Protein AF-A0A952QRK6-F1 (afdb_monomer_lite)

Radius of gyration: 22.75 Å; chains: 1; bounding box: 60×36×58 Å

pLDDT: mean 88.24, std 10.7, range [51.97, 97.38]

Secondary structure (DSSP, 8-state):
-PPPPHHHHHHHHHHHH-TT-EEEEEEETT--B-SS--SS--SSS-EEEEEEETTTEEEEEEE---PPPTTS---HHHHHHHHHHHHHHHTTSTTPPPP---EEE-TTS-EEE-TT-S----------S--HHHHHHHHHH-SS--HHHHHHTT--

Foldseek 3Di:
DQFDWPVLVQVVCCVQQHVPKGWQWKDAVVDIDRDRDDPDDDAQGKMKTWIAHPPRDIDIDIDHHRDQDPVRPCDVVNRLVVQVCCQVCQVVDPPGDHDSFGFDADPVRHTDTPRPDDDDDDDDDDDDDDDCVVVVVVVVPDPDDDPVRVVVVVVD

Sequence (156 aa):
MPVLKKSALDGYVKARFGSTAELVAYGPIGKETQGARYKQYGYGAPIRLTFRTNGNKTRQVVLGTMSPGPFGHEHPADRAQAMLMDYDCYSRLPRHITALDVGAFTARGELMSVAAAKEFFLLTEWSEGDTYHKDLERLADATRPTPLDRKRTQAL

Structure (mmCIF, N/CA/C/O backbone):
data_AF-A0A952QRK6-F1
#
_entry.id   AF-A0A952QRK6-F1
#
loop_
_atom_site.group_PDB
_atom_site.id
_atom_site.type_symbol
_atom_site.label_atom_id
_atom_site.label_alt_id
_atom_site.label_comp_id
_atom_site.label_asym_id
_atom_site.label_entity_id
_atom_site.label_seq_id
_atom_site.pdbx_PDB_ins_code
_atom_site.Cartn_x
_atom_site.Cartn_y
_atom_site.Cartn_z
_atom_site.occupancy
_atom_site.B_iso_or_equiv
_atom_site.auth_seq_id
_atom_site.auth_comp_id
_atom_site.auth_asym_id
_atom_site.auth_atom_id
_atom_site.pdbx_PDB_model_num
ATOM 1 N N . MET A 1 1 ? 2.727 12.394 -3.465 1.00 58.97 1 MET A N 1
ATOM 2 C CA . MET A 1 1 ? 2.334 11.311 -2.530 1.00 58.97 1 MET A CA 1
ATOM 3 C C . MET A 1 1 ? 0.861 11.469 -2.189 1.00 58.97 1 MET A C 1
ATOM 5 O O . MET A 1 1 ? 0.444 12.620 -2.071 1.00 58.97 1 MET A O 1
ATOM 9 N N . PRO A 1 2 ? 0.062 10.393 -2.080 1.00 62.47 2 PRO A N 1
ATOM 10 C CA . PRO A 1 2 ? -1.371 10.526 -1.838 1.00 62.47 2 PRO A CA 1
ATOM 11 C C . PRO A 1 2 ? -1.626 11.166 -0.469 1.00 62.47 2 PRO A C 1
ATOM 13 O O . PRO A 1 2 ? -1.156 10.688 0.560 1.00 62.47 2 PRO A O 1
ATOM 16 N N . VAL A 1 3 ? -2.361 12.276 -0.465 1.00 71.06 3 VAL A N 1
ATOM 17 C CA . VAL A 1 3 ? -2.887 12.882 0.761 1.00 71.06 3 VAL A CA 1
ATOM 18 C C . VAL A 1 3 ? -4.075 12.040 1.216 1.00 71.06 3 VAL A C 1
ATOM 20 O O . VAL A 1 3 ? -4.991 11.803 0.426 1.00 71.06 3 VAL A O 1
ATOM 23 N N . LEU A 1 4 ? -4.081 11.607 2.478 1.00 78.69 4 LEU A N 1
ATOM 24 C CA . LEU A 1 4 ? -5.196 10.842 3.035 1.00 78.69 4 LEU A CA 1
ATOM 25 C C . LEU A 1 4 ? -6.453 11.716 3.105 1.00 78.69 4 LEU A C 1
ATOM 27 O O . LEU A 1 4 ? -6.498 12.728 3.805 1.00 78.69 4 LEU A O 1
ATOM 31 N N . LYS A 1 5 ? -7.487 11.321 2.360 1.00 84.50 5 LYS A N 1
ATOM 32 C CA . LYS A 1 5 ? -8.797 11.984 2.350 1.00 84.50 5 LYS A CA 1
ATOM 33 C C . LYS A 1 5 ? -9.741 11.253 3.300 1.00 84.50 5 LYS A C 1
ATOM 35 O O . LYS A 1 5 ? -9.813 10.027 3.255 1.00 84.50 5 LYS A O 1
ATOM 40 N N . LYS A 1 6 ? -10.538 11.993 4.083 1.00 87.31 6 LYS A N 1
ATOM 41 C CA . LYS A 1 6 ? -11.550 11.406 4.983 1.00 87.31 6 LYS A CA 1
ATOM 42 C C . LYS A 1 6 ? -12.483 10.436 4.251 1.00 87.31 6 LYS A C 1
ATOM 44 O O . LYS A 1 6 ? -12.755 9.364 4.769 1.00 87.31 6 LYS A O 1
ATOM 49 N N . SER A 1 7 ? -12.928 10.784 3.042 1.00 90.69 7 SER A N 1
ATOM 50 C CA . SER A 1 7 ? -13.819 9.935 2.238 1.00 90.69 7 SER A CA 1
ATOM 51 C C . SER A 1 7 ? -13.190 8.595 1.847 1.00 90.69 7 SER A C 1
ATOM 53 O O . SER A 1 7 ? -13.869 7.576 1.884 1.00 90.69 7 SER A O 1
ATOM 55 N N . ALA A 1 8 ? -11.895 8.578 1.518 1.00 92.38 8 ALA A N 1
ATOM 56 C CA . ALA A 1 8 ? -11.176 7.346 1.201 1.00 92.38 8 ALA A CA 1
ATOM 57 C C . ALA A 1 8 ? -11.007 6.460 2.445 1.00 92.38 8 ALA A C 1
ATOM 59 O O . ALA A 1 8 ? -11.205 5.251 2.369 1.00 92.38 8 ALA A O 1
ATOM 60 N N . LEU A 1 9 ? -10.697 7.065 3.598 1.00 93.50 9 LEU A N 1
ATOM 61 C CA . LEU A 1 9 ? -10.601 6.355 4.876 1.00 93.50 9 LEU A CA 1
ATOM 62 C C . LEU A 1 9 ? -11.955 5.785 5.320 1.00 93.50 9 LEU A C 1
ATOM 64 O O . LEU A 1 9 ? -12.011 4.654 5.791 1.00 93.50 9 LEU A O 1
ATOM 68 N N . ASP A 1 10 ? -13.040 6.540 5.149 1.00 94.12 10 ASP A N 1
ATOM 69 C CA . ASP A 1 10 ? -14.398 6.085 5.460 1.00 94.12 10 ASP A CA 1
ATOM 70 C C . ASP A 1 10 ? -14.822 4.918 4.557 1.00 94.12 10 ASP A C 1
ATOM 72 O O . ASP A 1 10 ? -15.269 3.884 5.053 1.00 94.12 10 ASP A O 1
ATOM 76 N N . GLY A 1 11 ? -14.593 5.034 3.243 1.00 95.50 11 GLY A N 1
ATOM 77 C CA . GLY A 1 11 ? -14.845 3.948 2.292 1.00 95.50 11 GLY A CA 1
ATOM 78 C C . GLY A 1 11 ? -14.053 2.682 2.627 1.00 95.50 11 GLY A C 1
ATOM 79 O O . GLY A 1 11 ? -14.610 1.586 2.631 1.00 95.50 11 GLY A O 1
ATOM 80 N N . TYR A 1 12 ? -12.780 2.836 2.994 1.00 96.31 12 TYR A N 1
ATOM 81 C CA . TYR A 1 12 ? -11.931 1.727 3.424 1.00 96.31 12 TYR A CA 1
ATOM 82 C C . TYR A 1 12 ? -12.432 1.059 4.710 1.00 96.31 12 TYR A C 1
ATOM 84 O O . TYR A 1 12 ? -12.564 -0.163 4.764 1.00 96.31 12 TYR A O 1
ATOM 92 N N . VAL A 1 13 ? -12.761 1.848 5.738 1.00 96.38 13 VAL A N 1
ATOM 93 C CA . VAL A 1 13 ? -13.292 1.327 7.005 1.00 96.38 13 VAL A CA 1
ATOM 94 C C . VAL A 1 13 ? -14.593 0.555 6.773 1.00 96.38 13 VAL A C 1
ATOM 96 O O . VAL A 1 13 ? -14.750 -0.535 7.321 1.00 96.38 13 VAL A O 1
ATOM 99 N N . LYS A 1 14 ? -15.485 1.055 5.911 1.00 96.12 14 LYS A N 1
ATOM 100 C CA . LYS A 1 14 ? -16.716 0.350 5.524 1.00 96.12 14 LYS A CA 1
ATOM 101 C C . LYS A 1 14 ? -16.440 -0.961 4.800 1.00 96.12 14 LYS A C 1
ATOM 103 O O . LYS A 1 14 ? -17.021 -1.988 5.144 1.00 96.12 14 LYS A O 1
ATOM 108 N N . ALA A 1 15 ? -15.531 -0.949 3.829 1.00 95.31 15 ALA A N 1
ATOM 109 C C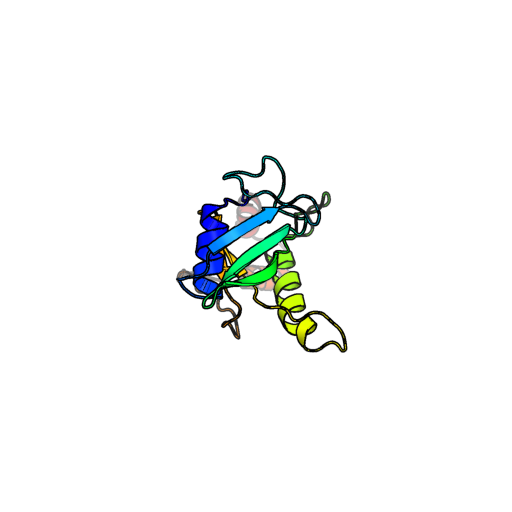A . ALA A 1 15 ? -15.154 -2.156 3.102 1.00 95.31 15 ALA A CA 1
ATOM 110 C C . ALA A 1 15 ? -14.552 -3.221 4.036 1.00 95.31 15 ALA A C 1
ATOM 112 O O . ALA A 1 15 ? -14.864 -4.403 3.910 1.00 95.31 15 ALA A O 1
ATOM 113 N N . ARG A 1 16 ? -13.726 -2.810 5.009 1.00 95.62 16 ARG A N 1
ATOM 114 C CA . ARG A 1 16 ? -12.981 -3.730 5.881 1.00 95.62 16 ARG A CA 1
ATOM 115 C C . ARG A 1 16 ? -13.752 -4.210 7.112 1.00 95.62 16 ARG A C 1
ATOM 117 O O . ARG A 1 16 ? -13.539 -5.346 7.545 1.00 95.62 16 ARG A O 1
ATOM 124 N N . PHE A 1 17 ? -14.587 -3.356 7.703 1.00 94.62 17 PHE A N 1
ATOM 125 C CA . PHE A 1 17 ? -15.261 -3.600 8.987 1.00 94.62 17 PHE A CA 1
ATOM 126 C C . PHE A 1 17 ? -16.793 -3.670 8.883 1.00 94.62 17 PHE A C 1
ATOM 128 O O . PHE A 1 17 ? -17.459 -3.840 9.906 1.00 94.62 17 PHE A O 1
ATOM 135 N N . GLY A 1 18 ? -17.342 -3.590 7.669 1.00 94.38 18 GLY A N 1
ATOM 136 C CA . GLY A 1 18 ? -18.772 -3.685 7.379 1.00 94.38 18 GLY A CA 1
ATOM 137 C C . GLY A 1 18 ? -19.372 -2.348 6.944 1.00 94.38 18 GLY A C 1
ATOM 138 O O . GLY A 1 18 ? -18.942 -1.287 7.385 1.00 94.38 18 GLY A O 1
ATOM 139 N N . SER A 1 19 ? -20.400 -2.395 6.095 1.00 94.38 19 SER A N 1
ATOM 140 C CA . SER A 1 19 ? -21.003 -1.214 5.450 1.00 94.38 19 SER A CA 1
ATOM 141 C C . SER A 1 19 ? -21.578 -0.172 6.416 1.00 94.38 19 SER A C 1
ATOM 143 O O . SER A 1 19 ? -21.717 0.994 6.051 1.00 94.38 19 SER A O 1
ATOM 145 N N . THR A 1 20 ? -21.891 -0.577 7.645 1.00 94.00 20 THR A N 1
ATOM 146 C CA . THR A 1 20 ? -22.380 0.291 8.722 1.00 94.00 20 THR A CA 1
ATOM 147 C C . THR A 1 20 ? -21.262 0.937 9.535 1.00 94.00 20 THR A C 1
ATOM 149 O O . THR A 1 20 ? -21.546 1.693 10.463 1.00 94.00 20 THR A O 1
ATOM 152 N N . ALA A 1 21 ? -19.996 0.629 9.237 1.00 96.19 21 ALA A N 1
ATOM 153 C CA . ALA A 1 21 ? -18.884 1.241 9.932 1.00 96.19 21 ALA A CA 1
ATOM 154 C C . ALA A 1 21 ? -18.801 2.737 9.594 1.00 96.19 21 ALA A C 1
ATOM 156 O O . ALA A 1 21 ? -18.923 3.136 8.437 1.00 96.19 21 ALA A O 1
ATOM 157 N N . GLU A 1 22 ? -18.594 3.569 10.609 1.00 94.25 22 GLU A N 1
ATOM 158 C CA . GLU A 1 22 ? -18.597 5.028 10.469 1.00 94.25 22 GLU A CA 1
ATOM 159 C C . GLU A 1 22 ? -17.306 5.610 11.035 1.00 94.25 22 GLU A C 1
ATOM 161 O O . GLU A 1 22 ? -17.025 5.457 12.230 1.00 94.25 22 GLU A O 1
ATOM 166 N N . LEU A 1 23 ? -16.522 6.292 10.196 1.00 94.50 23 LEU A N 1
ATOM 167 C CA . LEU A 1 23 ? -15.298 6.956 10.636 1.00 94.50 23 LEU A CA 1
ATOM 168 C C . LEU A 1 23 ? -15.619 8.192 11.491 1.00 94.50 23 LEU A C 1
ATOM 170 O O . LEU A 1 23 ? -16.067 9.225 10.992 1.00 94.50 23 LEU A O 1
ATOM 174 N N . VAL A 1 24 ? -15.304 8.103 12.783 1.00 93.38 24 VAL A N 1
ATOM 175 C CA . VAL A 1 24 ? -15.558 9.156 13.775 1.00 93.38 24 VAL A CA 1
ATOM 176 C C . VAL A 1 24 ? -14.398 10.145 13.838 1.00 93.38 24 VAL A C 1
ATOM 178 O O . VAL A 1 24 ? -14.613 11.354 13.799 1.00 93.38 24 VAL A O 1
ATOM 181 N N . ALA A 1 25 ? -13.163 9.647 13.930 1.00 91.94 25 ALA A N 1
ATOM 182 C CA . ALA A 1 25 ? -11.975 10.486 14.038 1.00 91.94 25 ALA A CA 1
ATOM 183 C C . ALA A 1 25 ? -10.770 9.861 13.332 1.00 91.94 25 ALA A C 1
ATOM 185 O O . ALA A 1 25 ? -10.638 8.639 13.270 1.00 91.94 25 ALA A O 1
ATOM 186 N N . TYR A 1 26 ? -9.881 10.706 12.819 1.00 91.56 26 TYR A N 1
ATOM 187 C CA . TYR A 1 26 ? -8.618 10.285 12.223 1.00 91.56 26 TYR A CA 1
ATOM 188 C C . TYR A 1 26 ? -7.538 11.357 12.395 1.00 91.56 26 TYR A C 1
ATOM 190 O O . TYR A 1 26 ? -7.841 12.548 12.486 1.00 91.56 26 TYR A O 1
ATOM 198 N N . GLY A 1 27 ? -6.274 10.947 12.431 1.00 88.12 27 GLY A N 1
ATOM 199 C CA . GLY A 1 27 ? -5.133 11.864 12.468 1.00 88.12 27 GLY A CA 1
ATOM 200 C C . GLY A 1 27 ? -3.908 11.254 13.147 1.00 88.12 27 GLY A C 1
ATOM 201 O O . GLY A 1 27 ? -3.945 10.080 13.523 1.00 88.12 27 GLY A O 1
ATOM 202 N N . PRO A 1 28 ? -2.816 12.022 13.296 1.00 86.00 28 PRO A N 1
ATOM 203 C CA . PRO A 1 28 ? -1.640 11.577 14.036 1.00 86.00 28 PRO A CA 1
ATOM 204 C C . PRO A 1 28 ? -2.022 11.106 15.437 1.00 86.00 28 PRO A C 1
ATOM 206 O O . PRO A 1 28 ? -2.932 11.663 16.054 1.00 86.00 28 PRO A O 1
ATOM 209 N N . ILE A 1 29 ? -1.306 10.102 15.940 1.00 85.19 29 ILE A N 1
ATOM 210 C CA . ILE A 1 29 ? -1.558 9.552 17.274 1.00 85.19 29 ILE A CA 1
ATOM 211 C C . ILE A 1 29 ? -1.449 10.677 18.316 1.00 85.19 29 ILE A C 1
ATOM 213 O O . ILE A 1 29 ? -0.425 11.353 18.410 1.00 85.19 29 ILE A O 1
ATOM 217 N N . GLY A 1 30 ? -2.529 10.897 19.071 1.00 83.06 30 GLY A N 1
ATOM 218 C CA . GLY A 1 30 ? -2.626 11.953 20.087 1.00 83.06 30 GLY A CA 1
ATOM 219 C C . GLY A 1 30 ? -3.030 13.335 19.554 1.00 83.06 30 GLY A C 1
ATOM 220 O O . GLY A 1 30 ? -3.088 14.289 20.327 1.00 83.06 30 GLY A O 1
ATOM 221 N N . LYS A 1 31 ? -3.305 13.463 18.250 1.00 84.44 31 LYS A N 1
ATOM 222 C CA . LYS A 1 31 ? -3.776 14.689 17.585 1.00 84.44 31 LYS A CA 1
ATOM 223 C C . LYS A 1 31 ? -4.855 14.362 16.542 1.00 84.44 31 LYS A C 1
ATOM 225 O O . LYS A 1 31 ? -4.755 14.776 15.395 1.00 84.44 31 LYS A O 1
ATOM 230 N N . GLU A 1 32 ? -5.856 13.556 16.881 1.00 84.50 32 GLU A N 1
ATOM 231 C CA . GLU A 1 32 ? -6.921 13.181 15.940 1.00 84.50 32 GLU A CA 1
ATOM 232 C C . GLU A 1 32 ? -7.982 14.286 15.779 1.00 84.50 32 GLU A C 1
ATOM 234 O O . GLU A 1 32 ? -8.248 15.056 16.698 1.00 84.50 32 GLU A O 1
ATOM 239 N N . THR A 1 33 ? -8.634 14.353 14.611 1.00 77.94 33 THR A N 1
ATOM 240 C CA . THR A 1 33 ? -9.743 15.282 14.330 1.00 77.94 33 THR A CA 1
ATOM 241 C C . THR A 1 33 ? -10.978 14.538 13.844 1.00 77.94 33 THR A C 1
ATOM 243 O O . THR A 1 33 ? -10.889 13.446 13.284 1.00 77.94 33 THR A O 1
ATOM 246 N N . GLN A 1 34 ? -12.135 15.181 13.991 1.00 79.25 34 GLN A N 1
ATOM 247 C CA . GLN A 1 34 ? -13.410 14.752 13.409 1.00 79.25 34 GLN A CA 1
ATOM 248 C C . GLN A 1 34 ? -13.716 15.470 12.075 1.00 79.25 34 GLN A C 1
ATOM 250 O O . GLN A 1 34 ? -14.605 15.060 11.319 1.00 79.25 34 GLN A O 1
ATOM 255 N N . GLY A 1 35 ? -12.969 16.536 11.756 1.00 67.12 35 GLY A N 1
ATOM 256 C CA . GLY A 1 35 ? -13.180 17.392 10.586 1.00 67.12 35 GLY A CA 1
ATOM 257 C C . GLY A 1 35 ? -12.914 16.721 9.230 1.00 67.12 35 GLY A C 1
ATOM 258 O O . GLY A 1 35 ? -12.241 15.698 9.117 1.00 67.12 35 GLY A O 1
ATOM 259 N N . ALA A 1 36 ? -13.433 17.323 8.155 1.00 59.06 36 ALA A N 1
ATOM 260 C CA . ALA A 1 36 ? -13.368 16.772 6.794 1.00 59.06 36 ALA A CA 1
ATOM 261 C C . ALA A 1 36 ? -11.949 16.682 6.200 1.00 59.06 36 ALA A C 1
ATOM 263 O O . ALA A 1 36 ? -11.726 15.924 5.255 1.00 59.06 36 ALA A O 1
ATOM 264 N N . ARG A 1 37 ? -10.992 17.455 6.730 1.00 54.34 37 ARG A N 1
ATOM 265 C CA . ARG A 1 37 ? -9.616 17.507 6.229 1.00 54.34 37 ARG A CA 1
ATOM 266 C C . ARG A 1 37 ? -8.640 17.784 7.377 1.00 54.34 37 ARG A C 1
ATOM 268 O O . ARG A 1 37 ? -8.753 18.823 8.022 1.00 54.34 37 ARG A O 1
ATOM 275 N N . TYR A 1 38 ? -7.664 16.903 7.596 1.00 57.16 38 TYR A N 1
ATOM 276 C CA . TYR A 1 38 ? -6.473 17.228 8.388 1.00 57.16 38 TYR A CA 1
ATOM 277 C C . TYR A 1 38 ? -5.471 17.939 7.469 1.00 57.16 38 TYR A C 1
ATOM 279 O O . TYR A 1 38 ? -5.150 17.431 6.397 1.00 57.16 38 TYR A O 1
ATOM 287 N N . LYS A 1 39 ? -5.013 19.143 7.833 1.00 52.72 39 LYS A N 1
ATOM 288 C CA . LYS A 1 39 ? -4.225 20.021 6.939 1.00 52.72 39 LYS A CA 1
ATOM 289 C C . LYS A 1 39 ? -2.767 19.595 6.724 1.00 52.72 39 LYS A C 1
ATOM 291 O O . LYS A 1 39 ? -2.037 20.282 6.019 1.00 52.72 39 LYS A O 1
ATOM 296 N N . GLN A 1 40 ? -2.324 18.492 7.309 1.00 53.59 40 GLN A N 1
ATOM 297 C CA . GLN A 1 40 ? -0.915 18.137 7.303 1.00 53.59 40 GLN A CA 1
ATOM 298 C C . GLN A 1 40 ? -0.801 16.674 7.724 1.00 53.59 40 GLN A C 1
ATOM 300 O O . GLN A 1 40 ? -1.242 16.342 8.816 1.00 53.59 40 GLN A O 1
ATOM 305 N N . TYR A 1 41 ? -0.187 15.836 6.892 1.00 57.47 41 TYR A N 1
ATOM 306 C CA . TYR A 1 41 ? 0.255 14.468 7.207 1.00 57.47 41 TYR A CA 1
ATOM 307 C C . TYR A 1 41 ? -0.705 13.305 6.916 1.00 57.47 41 TYR A C 1
ATOM 309 O O . TYR A 1 41 ? -1.929 13.419 6.929 1.00 57.47 41 TYR A O 1
ATOM 317 N N . GLY A 1 42 ? -0.076 12.169 6.602 1.00 51.97 42 GLY A N 1
ATOM 318 C CA . GLY A 1 42 ? -0.719 10.907 6.235 1.00 51.97 42 GLY A CA 1
ATOM 319 C C . GLY A 1 42 ? 0.216 9.914 5.538 1.00 51.97 42 GLY A C 1
ATOM 320 O O . GLY A 1 42 ? -0.118 8.738 5.454 1.00 51.97 42 GLY A O 1
ATOM 321 N N . TYR A 1 43 ? 1.384 10.362 5.065 1.00 60.12 43 TYR A N 1
ATOM 322 C CA . TYR A 1 43 ? 2.348 9.498 4.391 1.00 60.12 43 TYR A CA 1
ATOM 323 C C . TYR A 1 43 ? 3.695 9.491 5.130 1.00 60.12 43 TYR A C 1
ATOM 325 O O . TYR A 1 43 ? 4.289 10.551 5.309 1.00 60.12 43 TYR A O 1
ATOM 333 N N . GLY A 1 44 ? 4.143 8.321 5.593 1.00 67.44 44 GLY A N 1
ATOM 334 C CA . GLY A 1 44 ? 5.365 8.118 6.385 1.00 67.44 44 GLY A CA 1
ATOM 335 C C . GLY A 1 44 ? 5.184 8.177 7.906 1.00 67.44 44 GLY A C 1
ATOM 336 O O . GLY A 1 44 ? 6.018 7.654 8.634 1.00 67.44 44 GLY A O 1
ATOM 337 N N . ALA A 1 45 ? 4.092 8.771 8.397 1.00 81.31 45 ALA A N 1
ATOM 338 C CA . ALA A 1 45 ? 3.767 8.818 9.823 1.00 81.31 45 ALA A CA 1
ATOM 339 C C . ALA A 1 45 ? 2.467 8.042 10.097 1.00 81.31 45 ALA A C 1
ATOM 341 O O . ALA A 1 45 ? 1.481 8.263 9.383 1.00 81.31 45 ALA A O 1
ATOM 342 N N . PRO A 1 46 ? 2.430 7.168 11.119 1.00 88.31 46 PRO A N 1
ATOM 343 C CA . PRO A 1 46 ? 1.234 6.407 11.445 1.00 88.31 46 PRO A CA 1
ATOM 344 C C . PRO A 1 46 ? 0.109 7.331 11.918 1.00 88.31 46 PRO A C 1
ATOM 346 O O . PRO A 1 46 ? 0.325 8.255 12.708 1.00 88.31 46 PRO A O 1
ATOM 349 N N . ILE A 1 47 ? -1.111 7.053 11.464 1.00 91.06 47 ILE A N 1
ATOM 350 C CA . ILE A 1 47 ? -2.316 7.748 11.926 1.00 91.06 47 ILE A CA 1
ATOM 351 C C . ILE A 1 47 ? -3.244 6.781 12.654 1.00 91.06 47 ILE A C 1
ATOM 353 O O . ILE A 1 47 ? -3.348 5.613 12.287 1.00 91.06 47 ILE A O 1
ATOM 357 N N . ARG A 1 48 ? -3.960 7.265 13.668 1.00 94.12 48 ARG A N 1
ATOM 358 C CA . ARG A 1 48 ? -5.035 6.511 14.314 1.00 94.12 48 ARG A CA 1
ATOM 359 C C . ARG A 1 48 ? -6.344 6.773 13.580 1.00 94.12 48 ARG A C 1
ATOM 361 O O . ARG A 1 48 ? -6.667 7.920 13.286 1.00 94.12 48 ARG A O 1
ATOM 368 N N . LEU A 1 49 ? -7.107 5.717 13.324 1.00 95.19 49 LEU A N 1
ATOM 369 C CA . LEU A 1 49 ? -8.493 5.769 12.866 1.00 95.19 49 LEU A CA 1
ATOM 370 C C . LEU A 1 49 ? -9.388 5.287 14.005 1.00 95.19 49 LEU A C 1
ATOM 372 O O . LEU A 1 49 ? -9.158 4.221 14.573 1.00 95.19 49 LEU A O 1
ATOM 376 N N . THR A 1 50 ? -10.412 6.064 14.332 1.00 96.00 50 THR A N 1
ATOM 377 C CA . THR A 1 50 ? -11.453 5.701 15.296 1.00 96.00 50 THR A CA 1
ATOM 378 C C . THR A 1 50 ? -12.783 5.652 14.572 1.00 96.00 50 THR A C 1
ATOM 380 O O . THR A 1 50 ? -13.174 6.630 13.935 1.00 96.00 50 THR A O 1
ATOM 383 N N . PHE A 1 51 ? -13.487 4.531 14.673 1.00 96.06 51 PHE A N 1
ATOM 384 C CA . PHE A 1 51 ? -14.754 4.321 13.981 1.00 96.06 51 PHE A CA 1
ATOM 385 C C . PHE A 1 51 ? -15.727 3.496 14.819 1.00 96.06 51 PHE A C 1
ATOM 387 O O . PHE A 1 51 ? -15.324 2.743 15.710 1.00 96.06 51 PHE A O 1
ATOM 394 N N . ARG A 1 52 ? -17.020 3.648 14.542 1.00 96.31 52 ARG A N 1
ATOM 395 C CA . ARG A 1 52 ? -18.083 2.823 15.129 1.00 96.31 52 ARG A CA 1
ATOM 396 C C . ARG A 1 52 ? -18.419 1.677 14.193 1.00 96.31 52 ARG A C 1
ATOM 398 O O . ARG A 1 52 ? -18.284 1.809 12.985 1.00 96.31 52 ARG A O 1
ATOM 405 N N . THR A 1 53 ? -18.843 0.556 14.760 1.00 92.94 53 THR A N 1
ATOM 406 C CA . THR A 1 53 ? -19.320 -0.634 14.040 1.00 92.94 53 THR A CA 1
ATOM 407 C C . THR A 1 53 ? -20.706 -1.032 14.554 1.00 92.94 53 THR A C 1
ATOM 409 O O . THR A 1 53 ? -21.206 -0.429 15.510 1.00 92.94 53 THR A O 1
ATOM 412 N N . ASN A 1 54 ? -21.328 -2.051 13.947 1.00 87.00 54 ASN A N 1
ATOM 413 C CA . ASN A 1 54 ? -22.624 -2.579 14.391 1.00 87.00 54 ASN A CA 1
ATOM 414 C C . ASN A 1 54 ? -22.682 -2.809 15.912 1.00 87.00 54 ASN A C 1
ATOM 416 O O . ASN A 1 54 ? -21.746 -3.333 16.521 1.00 87.00 54 ASN A O 1
ATOM 420 N N . GLY A 1 55 ? -23.804 -2.411 16.521 1.00 82.62 55 GLY A N 1
ATOM 421 C CA . GLY A 1 55 ? -23.986 -2.448 17.975 1.00 82.62 55 GLY A CA 1
ATOM 422 C C . GLY A 1 55 ? -23.261 -1.325 18.726 1.00 82.62 55 GLY A C 1
ATOM 423 O O . GLY A 1 55 ? -22.972 -1.481 19.908 1.00 82.62 55 GLY A O 1
ATOM 424 N N . ASN A 1 56 ? -22.937 -0.217 18.047 1.00 81.69 56 ASN A N 1
ATOM 425 C CA . ASN A 1 56 ? -22.282 0.972 18.607 1.00 81.69 56 ASN A CA 1
ATOM 426 C C . ASN A 1 56 ? -20.906 0.695 19.250 1.00 81.69 56 ASN A C 1
ATOM 428 O O . ASN A 1 56 ? -20.451 1.424 20.131 1.00 81.69 56 ASN A O 1
ATOM 432 N N . LYS A 1 57 ? -20.222 -0.369 18.806 1.00 92.50 57 LYS A N 1
ATOM 433 C CA . LYS A 1 57 ? -18.876 -0.707 19.282 1.00 92.50 57 LYS A CA 1
ATOM 434 C C . LYS A 1 57 ? -17.851 0.210 18.625 1.00 92.50 57 LYS A C 1
ATOM 436 O O . LYS A 1 57 ? -17.699 0.190 17.400 1.00 92.50 57 LYS A O 1
ATOM 441 N N . THR A 1 58 ? -17.126 0.967 19.441 1.00 95.38 58 THR A N 1
ATOM 442 C CA . THR A 1 58 ? -15.998 1.794 19.000 1.00 95.38 58 THR A CA 1
ATOM 443 C C . THR A 1 58 ? -14.759 0.928 18.799 1.00 95.38 58 THR A C 1
ATOM 445 O O . THR A 1 58 ? -14.384 0.154 19.679 1.00 95.38 58 THR A O 1
ATOM 448 N N . ARG A 1 59 ? -14.102 1.078 17.649 1.00 95.88 59 ARG A N 1
ATOM 449 C CA . ARG A 1 59 ? -12.800 0.478 17.351 1.00 95.88 59 ARG A CA 1
ATOM 450 C C . ARG A 1 59 ? -11.770 1.561 17.073 1.00 95.88 59 ARG A C 1
ATOM 452 O O . ARG A 1 59 ? -12.095 2.625 16.547 1.00 95.88 59 ARG A O 1
ATOM 459 N N . GLN A 1 60 ? -10.528 1.258 17.426 1.00 95.94 60 GLN A N 1
ATOM 460 C CA . GLN A 1 60 ? -9.363 2.087 17.150 1.00 95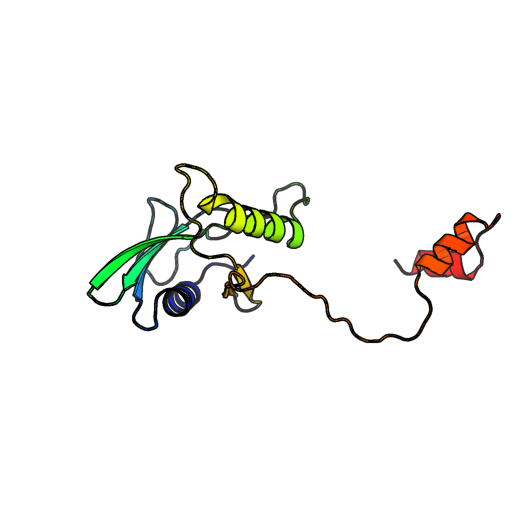.94 60 GLN A CA 1
ATOM 461 C C . GLN A 1 60 ? -8.319 1.231 16.449 1.00 95.94 60 GLN A C 1
ATOM 463 O O . GLN A 1 60 ? -8.010 0.133 16.908 1.00 95.94 60 GLN A O 1
ATOM 468 N N . VAL A 1 61 ? -7.800 1.723 15.331 1.00 96.38 61 VAL A N 1
ATOM 469 C CA . VAL A 1 61 ? -6.755 1.053 14.550 1.00 96.38 61 VAL A CA 1
ATOM 470 C C . VAL A 1 61 ? -5.708 2.071 14.129 1.00 96.38 61 VAL A C 1
ATOM 472 O O . VAL A 1 61 ? -5.982 3.272 14.102 1.00 96.38 61 VAL A O 1
ATOM 475 N N . VAL A 1 62 ? -4.513 1.598 13.796 1.00 94.62 62 VAL A N 1
ATOM 476 C CA . VAL A 1 62 ? -3.434 2.440 13.281 1.00 94.62 62 VAL A CA 1
ATOM 477 C C . VAL A 1 62 ? -3.215 2.103 11.814 1.00 94.62 62 VAL A C 1
ATOM 479 O O . VAL A 1 62 ? -3.048 0.938 11.465 1.00 94.62 62 VAL A O 1
ATOM 482 N N . LEU A 1 63 ? -3.230 3.126 10.963 1.00 94.19 63 LEU A N 1
ATOM 483 C CA . LEU A 1 63 ? -2.837 3.031 9.565 1.00 94.19 63 LEU A CA 1
ATOM 484 C C . LEU A 1 63 ? -1.395 3.529 9.440 1.00 94.19 63 LEU A C 1
ATOM 486 O O . LEU A 1 63 ? -1.128 4.723 9.599 1.00 94.19 63 LEU A O 1
ATOM 490 N N . GLY A 1 64 ? -0.481 2.599 9.178 1.00 92.25 64 GLY A N 1
ATOM 491 C CA . GLY A 1 64 ? 0.913 2.885 8.855 1.00 92.25 64 GLY A CA 1
ATOM 492 C C . GLY A 1 64 ? 1.104 3.113 7.357 1.00 92.25 64 GLY A C 1
ATOM 493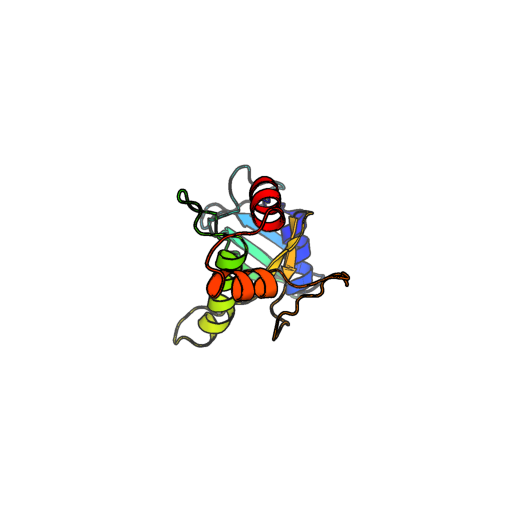 O O . GLY A 1 64 ? 0.435 2.501 6.529 1.00 92.25 64 GLY A O 1
ATOM 494 N N . THR A 1 65 ? 2.022 4.007 7.005 1.00 90.06 65 THR A N 1
ATOM 495 C CA . THR A 1 65 ? 2.512 4.202 5.636 1.00 90.06 65 THR A CA 1
ATOM 496 C C . THR A 1 65 ? 4.004 4.502 5.708 1.00 90.06 65 THR A C 1
ATOM 498 O O . THR A 1 65 ? 4.476 5.005 6.726 1.00 90.06 65 THR A O 1
ATOM 501 N N . MET A 1 66 ? 4.749 4.234 4.637 1.00 87.81 66 MET A N 1
ATOM 502 C CA . MET A 1 66 ? 6.191 4.483 4.602 1.00 87.81 66 MET A CA 1
ATOM 503 C C . MET A 1 66 ? 6.529 5.487 3.508 1.00 87.81 66 MET A C 1
ATOM 505 O O . MET A 1 66 ? 6.228 5.236 2.338 1.00 87.81 66 MET A O 1
ATOM 509 N N . SER A 1 67 ? 7.111 6.626 3.900 1.00 83.50 67 SER A N 1
ATOM 510 C CA . SER A 1 67 ? 7.629 7.672 3.010 1.00 83.50 67 SER A CA 1
ATOM 511 C C . SER A 1 67 ? 8.908 7.218 2.314 1.00 83.50 67 SER A C 1
ATOM 513 O O . SER A 1 67 ? 9.679 6.490 2.931 1.00 83.50 67 SER A O 1
ATOM 515 N N . PRO A 1 68 ? 9.164 7.651 1.066 1.00 82.69 68 PRO A N 1
ATOM 516 C CA . PRO A 1 68 ? 10.517 7.599 0.540 1.00 82.69 68 PRO A CA 1
ATOM 517 C C . PRO A 1 68 ? 11.418 8.442 1.447 1.00 82.69 68 PRO A C 1
ATOM 519 O O . PRO A 1 68 ? 11.050 9.547 1.857 1.00 82.69 68 PRO A O 1
ATOM 522 N N . GLY A 1 69 ? 12.565 7.889 1.790 1.00 79.31 69 GLY A N 1
ATOM 523 C CA . GLY A 1 69 ? 13.632 8.537 2.518 1.00 79.31 69 GLY A CA 1
ATOM 524 C C . GLY A 1 69 ? 14.429 9.483 1.619 1.00 79.31 69 GLY A C 1
ATOM 525 O O . GLY A 1 69 ? 14.261 9.511 0.395 1.00 79.31 69 GLY A O 1
ATOM 526 N N . PRO A 1 70 ? 15.320 10.286 2.219 1.00 78.44 70 PRO A N 1
ATOM 527 C CA . PRO A 1 70 ? 16.059 11.326 1.504 1.00 78.44 70 PRO A CA 1
ATOM 528 C C . PRO A 1 70 ? 17.117 10.770 0.538 1.00 78.44 70 PRO A C 1
ATOM 530 O O . PRO A 1 70 ? 17.633 11.519 -0.285 1.00 78.44 70 PRO A O 1
ATOM 533 N N . PHE A 1 71 ? 17.433 9.474 0.627 1.00 77.38 71 PHE A N 1
ATOM 534 C CA . PHE A 1 71 ? 18.500 8.824 -0.139 1.00 77.38 71 PHE A CA 1
ATOM 535 C C . PHE A 1 71 ? 17.995 8.015 -1.346 1.00 77.38 71 PHE A C 1
ATOM 537 O O . PHE A 1 71 ? 18.802 7.496 -2.105 1.00 77.38 71 PHE A O 1
ATOM 544 N N . GLY A 1 72 ? 16.675 7.925 -1.558 1.00 68.81 72 GLY A N 1
ATOM 545 C CA . GLY A 1 72 ? 16.094 7.350 -2.779 1.00 68.81 72 GLY A CA 1
ATOM 546 C C . GLY A 1 72 ? 16.112 5.821 -2.883 1.00 68.81 72 GLY A C 1
ATOM 547 O O . GLY A 1 72 ? 15.828 5.301 -3.957 1.00 68.81 72 GLY A O 1
ATOM 548 N N . HIS A 1 73 ? 16.409 5.106 -1.795 1.00 71.44 73 HIS A N 1
ATOM 549 C CA . HIS A 1 73 ? 16.488 3.640 -1.783 1.00 71.44 73 HIS A CA 1
ATOM 550 C C . HIS A 1 73 ? 15.176 2.932 -1.424 1.00 71.44 73 HIS A C 1
ATOM 552 O O . HIS A 1 73 ? 15.129 1.711 -1.465 1.00 71.44 73 HIS A O 1
ATOM 558 N N . GLU A 1 74 ? 14.105 3.650 -1.076 1.00 83.44 74 GLU A N 1
ATOM 559 C CA . GLU A 1 74 ? 12.793 3.038 -0.864 1.00 83.44 74 GLU A CA 1
ATOM 560 C C . GLU A 1 74 ? 11.922 3.192 -2.114 1.00 83.44 74 GLU A C 1
ATOM 562 O O . GLU A 1 74 ? 10.997 4.015 -2.139 1.00 83.44 74 GLU A O 1
ATOM 567 N N . HIS A 1 75 ? 12.173 2.406 -3.165 1.00 88.81 75 HIS A N 1
ATOM 568 C CA . HIS A 1 75 ? 11.251 2.338 -4.297 1.00 88.81 75 HIS A CA 1
ATOM 569 C C . HIS A 1 75 ? 9.878 1.827 -3.825 1.00 88.81 75 HIS A C 1
ATOM 571 O O . HIS A 1 75 ? 9.760 1.182 -2.780 1.00 88.81 75 HIS A O 1
ATOM 577 N N . PRO A 1 76 ? 8.783 2.098 -4.562 1.00 89.69 76 PRO A N 1
ATOM 578 C CA . PRO A 1 76 ? 7.462 1.593 -4.187 1.00 89.69 76 PRO A CA 1
ATOM 579 C C . PRO A 1 76 ? 7.422 0.078 -3.925 1.00 89.69 76 PRO A C 1
ATOM 581 O O . PRO A 1 76 ? 6.694 -0.342 -3.029 1.00 89.69 76 PRO A O 1
ATOM 584 N N . ALA A 1 77 ? 8.223 -0.707 -4.655 1.00 92.25 77 ALA A N 1
ATOM 585 C CA . ALA A 1 77 ? 8.353 -2.149 -4.460 1.00 92.25 77 ALA A CA 1
ATOM 586 C C . ALA A 1 77 ? 8.983 -2.505 -3.102 1.00 92.25 77 ALA A C 1
ATOM 588 O O . ALA A 1 77 ? 8.412 -3.314 -2.376 1.00 92.25 77 ALA A O 1
ATOM 589 N N . ASP A 1 78 ? 10.073 -1.842 -2.706 1.00 92.06 78 ASP A N 1
ATOM 590 C CA . ASP A 1 78 ? 10.737 -2.072 -1.412 1.00 92.06 78 ASP A CA 1
ATOM 591 C C . ASP A 1 78 ? 9.794 -1.753 -0.247 1.00 92.06 78 ASP A C 1
ATOM 593 O O . ASP A 1 78 ? 9.688 -2.487 0.737 1.00 92.06 78 ASP A O 1
ATOM 597 N N . ARG A 1 79 ? 9.020 -0.668 -0.382 1.00 92.12 79 ARG A N 1
ATOM 598 C CA . ARG A 1 79 ? 8.036 -0.291 0.639 1.00 92.12 79 ARG A CA 1
ATOM 599 C C . ARG A 1 79 ? 6.868 -1.260 0.721 1.00 92.12 79 ARG A C 1
ATOM 601 O O . ARG A 1 79 ? 6.378 -1.522 1.817 1.00 92.12 79 ARG A O 1
ATOM 608 N N . ALA A 1 80 ? 6.418 -1.775 -0.420 1.00 94.38 80 ALA A N 1
ATOM 609 C CA . ALA A 1 80 ? 5.399 -2.812 -0.457 1.00 94.38 80 ALA A CA 1
ATOM 610 C C . ALA A 1 80 ? 5.914 -4.098 0.202 1.00 94.38 80 ALA A C 1
ATOM 612 O O . ALA A 1 80 ? 5.219 -4.654 1.047 1.00 94.38 80 ALA A O 1
ATOM 613 N N . GLN A 1 81 ? 7.143 -4.519 -0.113 1.00 95.12 81 GLN A N 1
ATOM 614 C CA . GLN A 1 81 ? 7.785 -5.685 0.495 1.00 95.12 81 GLN A CA 1
ATOM 615 C C . GLN A 1 81 ? 7.821 -5.574 2.024 1.00 95.12 81 GLN A C 1
ATOM 617 O O . GLN A 1 81 ? 7.399 -6.507 2.702 1.00 95.12 81 GLN A O 1
ATOM 622 N N . ALA A 1 82 ? 8.258 -4.432 2.565 1.00 93.94 82 ALA A N 1
ATOM 623 C CA . ALA A 1 82 ? 8.293 -4.205 4.009 1.00 93.94 82 ALA A CA 1
ATOM 624 C C . ALA A 1 82 ? 6.900 -4.342 4.655 1.00 93.94 82 ALA A C 1
ATOM 626 O O . ALA A 1 82 ? 6.742 -5.067 5.632 1.00 93.94 82 ALA A O 1
ATOM 627 N N . MET A 1 83 ? 5.870 -3.717 4.073 1.00 95.25 83 MET A N 1
ATOM 628 C CA . MET A 1 83 ? 4.495 -3.779 4.598 1.00 95.25 83 MET A CA 1
ATOM 629 C C . MET A 1 83 ? 3.899 -5.192 4.526 1.00 95.25 83 MET A C 1
ATOM 631 O O . MET A 1 83 ? 3.181 -5.610 5.434 1.00 95.25 83 MET A O 1
ATOM 635 N N . LEU A 1 84 ? 4.184 -5.931 3.450 1.00 96.19 84 LEU A N 1
ATOM 636 C CA . LEU A 1 84 ? 3.756 -7.322 3.292 1.00 96.19 84 LEU A CA 1
ATOM 637 C C . LEU A 1 84 ? 4.439 -8.230 4.320 1.00 96.19 84 LEU A C 1
ATOM 639 O O . LEU A 1 84 ? 3.781 -9.076 4.923 1.00 96.19 84 LEU A O 1
ATOM 643 N N . MET A 1 85 ? 5.734 -8.016 4.560 1.00 95.31 85 MET A N 1
ATOM 644 C CA . MET A 1 85 ? 6.490 -8.749 5.572 1.00 95.31 85 MET A CA 1
ATOM 645 C C . MET A 1 85 ? 5.982 -8.447 6.987 1.00 95.31 85 MET A C 1
ATOM 647 O O . MET A 1 85 ? 5.788 -9.375 7.770 1.00 95.31 85 MET A O 1
ATOM 651 N N . ASP A 1 86 ? 5.708 -7.180 7.308 1.00 95.00 86 ASP A N 1
ATOM 652 C CA . ASP A 1 86 ? 5.104 -6.783 8.584 1.00 95.00 86 ASP A CA 1
ATOM 653 C C . ASP A 1 86 ? 3.757 -7.484 8.799 1.00 95.00 86 ASP A C 1
ATOM 655 O O . ASP A 1 86 ? 3.520 -8.073 9.856 1.00 95.00 86 ASP A O 1
ATOM 659 N N . TYR A 1 87 ? 2.891 -7.486 7.781 1.00 96.06 87 TYR A N 1
ATOM 660 C CA . TYR A 1 87 ? 1.584 -8.141 7.846 1.00 96.06 87 TYR A CA 1
ATOM 661 C C . TYR A 1 87 ? 1.686 -9.643 8.137 1.00 96.06 87 TYR A C 1
ATOM 663 O O . TYR A 1 87 ? 0.966 -10.157 8.997 1.00 96.06 87 TYR A O 1
ATOM 671 N N . ASP A 1 88 ? 2.603 -10.333 7.457 1.00 93.56 88 ASP A N 1
ATOM 672 C CA . ASP A 1 88 ? 2.824 -11.768 7.636 1.00 93.56 88 ASP A CA 1
ATOM 673 C C . ASP A 1 88 ? 3.463 -12.103 8.999 1.00 93.56 88 ASP A C 1
ATOM 675 O O . ASP A 1 88 ? 3.135 -13.114 9.626 1.00 93.56 88 ASP A O 1
ATOM 679 N N . CYS A 1 89 ? 4.356 -11.248 9.502 1.00 94.44 89 CYS A N 1
ATOM 680 C CA . CYS A 1 89 ? 5.112 -11.500 10.730 1.00 94.44 89 CYS A CA 1
ATOM 681 C C . CYS A 1 89 ? 4.364 -11.111 12.010 1.00 94.44 89 CYS A C 1
ATOM 683 O O . CYS A 1 89 ? 4.410 -11.854 12.990 1.00 94.44 89 CYS A O 1
ATOM 685 N N . TYR A 1 90 ? 3.683 -9.962 12.039 1.00 94.44 90 TYR A N 1
ATOM 686 C CA . TYR A 1 90 ? 3.164 -9.346 13.270 1.00 94.44 90 TYR A CA 1
ATOM 687 C C . TYR A 1 90 ? 2.274 -10.287 14.089 1.00 94.44 90 TYR A C 1
ATOM 689 O O . TYR A 1 90 ? 2.396 -10.357 15.308 1.00 94.44 90 TYR A O 1
ATOM 697 N N . SER A 1 91 ? 1.423 -11.069 13.425 1.00 88.25 91 SER A N 1
ATOM 698 C CA . SER A 1 91 ? 0.509 -12.005 14.092 1.00 88.25 91 SER A CA 1
ATOM 699 C C . SER A 1 91 ? 1.181 -13.303 14.569 1.00 88.25 91 SER A C 1
ATOM 701 O O . SER A 1 91 ? 0.552 -14.083 15.281 1.00 88.25 91 SER A O 1
ATOM 703 N N . ARG A 1 92 ? 2.443 -13.551 14.189 1.00 91.31 92 ARG A N 1
ATOM 704 C CA . ARG A 1 92 ? 3.232 -14.741 14.565 1.00 91.31 92 ARG A CA 1
ATOM 705 C C . ARG A 1 92 ? 4.204 -14.476 15.717 1.00 91.31 92 ARG A C 1
ATOM 707 O O . ARG A 1 92 ? 4.738 -15.421 16.295 1.00 91.31 92 ARG A O 1
ATOM 714 N N . LEU A 1 93 ? 4.442 -13.211 16.060 1.00 91.12 93 LEU A N 1
ATOM 715 C CA . LEU A 1 93 ? 5.395 -12.819 17.094 1.00 91.12 93 LEU A CA 1
ATOM 716 C C . LEU A 1 93 ? 4.718 -12.758 18.480 1.00 91.12 93 LEU A C 1
ATOM 718 O O . LEU A 1 93 ? 3.711 -12.062 18.644 1.00 91.12 93 LEU A O 1
ATOM 722 N N . PRO A 1 94 ? 5.253 -13.443 19.512 1.00 93.06 94 PRO A N 1
ATOM 723 C CA . PRO A 1 94 ? 4.662 -13.428 20.847 1.00 93.06 94 PRO A CA 1
ATOM 724 C C . PRO A 1 94 ? 4.536 -12.013 21.416 1.00 93.06 94 PRO A C 1
ATOM 726 O O . PRO A 1 94 ? 5.516 -11.271 21.478 1.00 93.06 94 PRO A O 1
ATOM 729 N N . ARG A 1 95 ? 3.338 -11.670 21.907 1.00 92.31 95 ARG A N 1
ATOM 730 C CA . ARG A 1 95 ? 2.999 -10.352 22.487 1.00 92.31 95 ARG A CA 1
ATOM 731 C C . ARG A 1 95 ? 3.102 -9.175 21.508 1.00 92.31 95 ARG A C 1
ATOM 733 O O . ARG A 1 95 ? 3.052 -8.027 21.945 1.00 92.31 95 ARG A O 1
ATOM 740 N N . HIS A 1 96 ? 3.229 -9.438 20.211 1.00 94.69 96 HIS A N 1
ATOM 741 C CA . HIS A 1 96 ? 3.172 -8.399 19.195 1.00 94.69 96 HIS A CA 1
ATOM 742 C C . HIS A 1 96 ? 1.715 -8.067 18.839 1.00 94.69 96 HIS A C 1
ATOM 744 O O . HIS A 1 96 ? 0.806 -8.877 19.034 1.00 94.69 96 HIS A O 1
ATOM 750 N N . ILE A 1 97 ? 1.476 -6.854 18.339 1.00 93.25 97 ILE A N 1
ATOM 751 C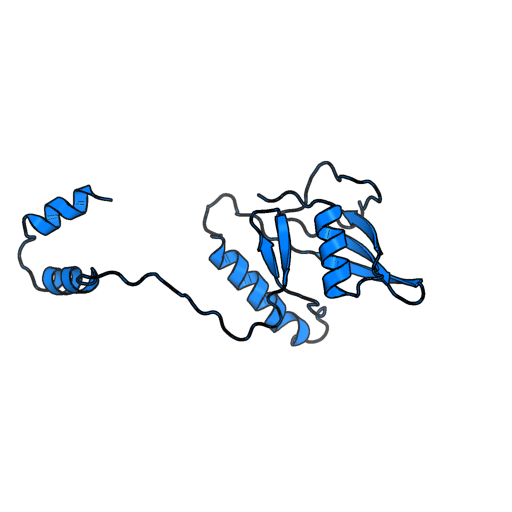 CA . ILE A 1 97 ? 0.152 -6.456 17.854 1.00 93.25 97 ILE A CA 1
ATOM 752 C C . ILE A 1 97 ? -0.228 -7.279 16.615 1.00 93.25 97 ILE A C 1
ATOM 754 O O . ILE A 1 97 ? 0.619 -7.547 15.768 1.00 93.25 97 ILE A O 1
ATOM 758 N N . THR A 1 98 ? -1.504 -7.643 16.485 1.00 94.31 98 THR A N 1
ATOM 759 C CA . THR A 1 98 ? -2.049 -8.293 15.284 1.00 94.31 98 THR A CA 1
ATOM 760 C C . THR A 1 98 ? -2.142 -7.304 14.122 1.00 94.31 98 THR A C 1
ATOM 762 O O . THR A 1 98 ? -2.753 -6.240 14.259 1.00 94.31 98 THR A O 1
ATOM 765 N N . ALA A 1 99 ? -1.610 -7.672 12.956 1.00 96.00 99 ALA A N 1
ATOM 766 C CA . ALA A 1 99 ? -1.830 -6.909 11.732 1.00 96.00 99 ALA A CA 1
ATOM 767 C C . ALA A 1 99 ? -3.235 -7.195 11.173 1.00 96.00 99 ALA A C 1
ATOM 769 O O . ALA A 1 99 ? -3.597 -8.339 10.902 1.00 96.00 99 ALA A O 1
ATOM 770 N N . LEU A 1 100 ? -4.062 -6.154 11.038 1.00 96.19 100 LEU A N 1
ATOM 771 C CA . LEU A 1 100 ? -5.476 -6.304 10.666 1.00 96.19 100 LEU A CA 1
ATOM 772 C C . LEU A 1 100 ? -5.703 -6.361 9.151 1.00 96.19 100 LEU A C 1
ATOM 774 O O . LEU A 1 100 ? -6.699 -6.939 8.708 1.00 96.19 100 LEU A O 1
ATOM 778 N N . ASP A 1 101 ? -4.829 -5.731 8.371 1.00 97.31 101 ASP A N 1
ATOM 779 C CA . ASP A 1 101 ? -4.897 -5.665 6.912 1.00 97.31 101 ASP A CA 1
ATOM 780 C C . ASP A 1 101 ? -3.555 -5.177 6.336 1.00 97.31 101 ASP A C 1
ATOM 782 O O . ASP A 1 101 ? -2.745 -4.599 7.063 1.00 97.31 101 ASP A O 1
ATOM 786 N N . VAL A 1 102 ? -3.359 -5.363 5.032 1.00 97.38 102 VAL A N 1
ATOM 787 C CA . VAL A 1 102 ? -2.267 -4.785 4.236 1.00 97.38 102 VAL A CA 1
ATOM 788 C C . VAL A 1 102 ? -2.802 -4.430 2.856 1.00 97.38 102 VAL A C 1
ATOM 790 O O . VAL A 1 102 ? -3.697 -5.098 2.337 1.00 97.38 102 VAL A O 1
ATOM 793 N N . GLY A 1 103 ? -2.299 -3.354 2.257 1.00 96.06 103 GLY A N 1
ATOM 794 C CA . GLY A 1 103 ? -2.898 -2.813 1.047 1.00 96.06 103 GLY A CA 1
ATOM 795 C C . GLY A 1 103 ? -2.040 -1.800 0.312 1.00 96.06 103 GLY A C 1
ATOM 796 O O . GLY A 1 103 ? -0.924 -1.474 0.711 1.00 96.06 103 GLY A O 1
ATOM 797 N N . ALA A 1 104 ? -2.610 -1.284 -0.768 1.00 94.94 104 ALA A N 1
ATOM 798 C CA . ALA A 1 104 ? -2.029 -0.253 -1.611 1.00 94.94 104 ALA A CA 1
ATOM 799 C C . ALA A 1 104 ? -2.996 0.926 -1.776 1.00 94.94 104 ALA A C 1
ATOM 801 O O . ALA A 1 104 ? -4.202 0.808 -1.549 1.00 94.94 104 ALA A O 1
ATOM 802 N N . PHE A 1 105 ? -2.460 2.067 -2.210 1.00 92.81 105 PHE A N 1
ATOM 803 C CA . PHE A 1 105 ? -3.273 3.197 -2.653 1.00 92.81 105 PHE A CA 1
ATOM 804 C C . PHE A 1 105 ? -3.481 3.128 -4.164 1.00 92.81 105 PHE A C 1
ATOM 806 O O . PHE A 1 105 ? -2.520 2.961 -4.915 1.00 92.81 105 PHE A O 1
ATOM 813 N N . THR A 1 106 ? -4.719 3.311 -4.619 1.00 92.81 106 THR A N 1
ATOM 814 C CA . THR A 1 106 ? -5.022 3.452 -6.049 1.00 92.81 106 THR A CA 1
ATOM 815 C C . THR A 1 106 ? -4.552 4.815 -6.566 1.00 92.81 106 THR A C 1
ATOM 817 O O . THR A 1 106 ? -4.306 5.745 -5.793 1.00 92.81 106 THR A O 1
ATOM 820 N N . ALA A 1 107 ? -4.508 4.991 -7.891 1.00 89.50 107 ALA A N 1
ATOM 821 C CA . ALA A 1 107 ? -4.216 6.289 -8.511 1.00 89.50 107 ALA A CA 1
ATOM 822 C C . ALA A 1 107 ? -5.192 7.407 -8.076 1.00 89.50 107 ALA A C 1
ATOM 824 O O . ALA A 1 107 ? -4.849 8.588 -8.116 1.00 89.50 107 ALA A O 1
ATOM 825 N N . ARG A 1 108 ? -6.402 7.047 -7.618 1.00 89.44 108 ARG A N 1
ATOM 826 C CA . ARG A 1 108 ? -7.417 7.979 -7.095 1.00 89.44 108 ARG A CA 1
ATOM 827 C C . ARG A 1 108 ? -7.242 8.289 -5.600 1.00 89.44 108 ARG A C 1
ATOM 829 O O . ARG A 1 108 ? -7.915 9.180 -5.074 1.00 89.44 108 ARG A O 1
ATOM 836 N N . GLY A 1 109 ? -6.313 7.604 -4.928 1.00 88.44 109 GLY A N 1
ATOM 837 C CA . GLY A 1 109 ? -6.040 7.727 -3.495 1.00 88.44 109 GLY A CA 1
ATOM 838 C C . GLY A 1 109 ? -6.973 6.900 -2.606 1.00 88.44 109 GLY A C 1
ATOM 839 O O . GLY A 1 109 ? -7.070 7.182 -1.413 1.00 88.44 109 GLY A O 1
ATOM 840 N N . GLU A 1 110 ? -7.674 5.917 -3.171 1.00 92.81 110 GLU A N 1
ATOM 841 C CA . GLU A 1 110 ? -8.482 4.950 -2.418 1.00 92.81 110 GLU A CA 1
ATOM 842 C C . GLU A 1 110 ? -7.575 3.855 -1.851 1.00 92.81 110 GLU A C 1
ATOM 844 O O . GLU A 1 110 ? -6.526 3.570 -2.428 1.00 92.81 110 GLU A O 1
ATOM 849 N N . LEU A 1 111 ? -7.965 3.240 -0.735 1.00 94.75 111 LEU A N 1
ATOM 850 C CA . LEU A 1 111 ? -7.218 2.129 -0.150 1.00 94.75 111 LEU A CA 1
ATOM 851 C C . LEU A 1 111 ? -7.785 0.809 -0.670 1.00 94.75 111 LEU A C 1
ATOM 853 O O . LEU A 1 111 ? -8.990 0.573 -0.597 1.00 94.75 111 LEU A O 1
ATOM 857 N N . MET A 1 112 ? -6.900 -0.052 -1.157 1.00 95.19 112 MET A N 1
ATOM 858 C CA . MET A 1 112 ? -7.212 -1.376 -1.678 1.00 95.19 112 MET A CA 1
ATOM 859 C C . MET A 1 112 ? -6.478 -2.423 -0.844 1.00 95.19 112 MET A C 1
ATOM 861 O O . MET A 1 112 ? -5.249 -2.401 -0.781 1.00 95.19 112 MET A O 1
ATOM 865 N N . SER A 1 113 ? -7.220 -3.332 -0.209 1.00 97.25 113 SER A N 1
ATOM 866 C CA . SER A 1 113 ? -6.626 -4.459 0.520 1.00 97.25 113 SER A CA 1
ATOM 867 C C . SER A 1 113 ? -6.031 -5.474 -0.454 1.00 97.25 113 SER A C 1
ATOM 869 O O . SER A 1 113 ? -6.617 -5.768 -1.495 1.00 97.25 113 SER A O 1
ATOM 871 N N . VAL A 1 114 ? -4.880 -6.029 -0.081 1.00 97.12 114 VAL A N 1
ATOM 872 C CA . VAL A 1 114 ? -4.246 -7.178 -0.741 1.00 97.12 114 VAL A CA 1
ATOM 873 C C . VAL A 1 114 ? -4.054 -8.349 0.226 1.00 97.12 114 VAL A C 1
ATOM 875 O O . VAL A 1 114 ? -3.446 -9.346 -0.136 1.00 97.12 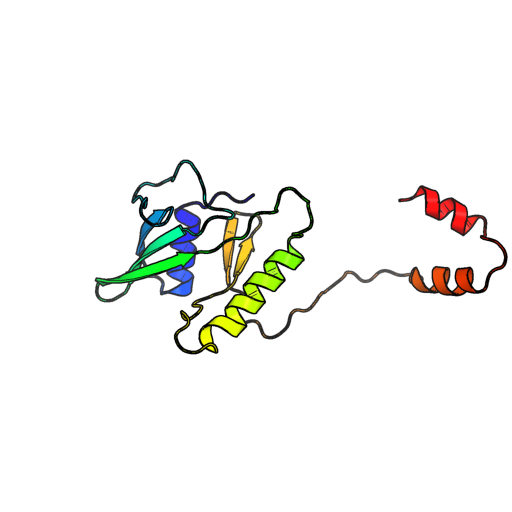114 VAL A O 1
ATOM 878 N N . ALA A 1 115 ? -4.602 -8.273 1.443 1.00 96.12 115 ALA A N 1
ATOM 879 C CA . ALA A 1 115 ? -4.428 -9.288 2.485 1.00 96.12 115 ALA A CA 1
ATOM 880 C C . ALA A 1 115 ? -4.952 -10.685 2.104 1.00 96.12 115 ALA A C 1
ATOM 882 O O . ALA A 1 115 ? -4.510 -11.690 2.658 1.00 96.12 115 ALA A O 1
ATOM 883 N N . ALA A 1 116 ? -5.904 -10.757 1.170 1.00 95.69 116 ALA A N 1
ATOM 884 C CA . ALA A 1 116 ? -6.413 -12.024 0.649 1.00 95.69 116 ALA A CA 1
ATOM 885 C C . ALA A 1 116 ? -5.463 -12.691 -0.365 1.00 95.69 116 ALA A C 1
ATOM 887 O O . ALA A 1 116 ? -5.638 -13.871 -0.668 1.00 95.69 116 ALA A O 1
ATOM 888 N N . ALA A 1 117 ? -4.478 -11.959 -0.900 1.00 95.19 117 ALA A N 1
ATOM 889 C CA . ALA A 1 117 ? -3.514 -12.498 -1.849 1.00 95.19 117 ALA A CA 1
ATOM 890 C C . ALA A 1 117 ? -2.559 -13.482 -1.158 1.00 95.19 117 ALA A C 1
ATOM 892 O O . ALA A 1 117 ? -2.150 -13.285 -0.014 1.00 95.19 117 ALA A O 1
ATOM 893 N N . LYS A 1 118 ? -2.205 -14.551 -1.874 1.00 92.56 118 LYS A N 1
ATOM 894 C CA . LYS A 1 118 ? -1.164 -15.504 -1.460 1.00 92.56 118 LYS A CA 1
ATOM 895 C C . LYS A 1 118 ? 0.114 -15.342 -2.262 1.00 92.56 118 LYS A C 1
ATOM 897 O O . LYS A 1 118 ? 1.184 -15.431 -1.685 1.00 92.56 118 LYS A O 1
ATOM 902 N N . GLU A 1 119 ? -0.021 -15.058 -3.551 1.00 94.56 119 GLU A N 1
ATOM 903 C CA . GLU A 1 119 ? 1.087 -14.799 -4.462 1.00 94.56 119 GLU A CA 1
ATOM 904 C C . GLU A 1 119 ? 0.717 -13.680 -5.435 1.00 94.56 119 GLU A C 1
ATOM 906 O O . GLU A 1 119 ? -0.464 -13.465 -5.733 1.00 94.56 119 GLU A O 1
ATOM 911 N N . PHE A 1 120 ? 1.736 -12.977 -5.931 1.00 94.25 120 PHE A N 1
ATOM 912 C CA . PHE A 1 120 ? 1.592 -11.956 -6.967 1.00 94.25 120 PHE A CA 1
ATOM 913 C C . PHE A 1 120 ? 1.966 -12.533 -8.332 1.00 94.25 120 PHE A C 1
ATOM 915 O O . PHE A 1 120 ? 2.879 -13.344 -8.449 1.00 94.25 120 PHE A O 1
ATOM 922 N N . PHE A 1 121 ? 1.286 -12.080 -9.383 1.00 96.38 121 PHE A N 1
ATOM 923 C CA . PHE A 1 121 ? 1.629 -12.407 -10.764 1.00 96.38 121 PHE A CA 1
ATOM 924 C C . PHE A 1 121 ? 1.819 -11.125 -11.577 1.00 96.38 121 PHE A C 1
ATOM 926 O O . PHE A 1 121 ? 1.185 -10.104 -11.305 1.00 96.38 121 PHE A O 1
ATOM 933 N N . LEU A 1 122 ? 2.688 -11.191 -12.586 1.00 96.38 122 LEU A N 1
ATOM 934 C CA . LEU A 1 122 ? 2.872 -10.141 -13.582 1.00 96.38 122 LEU A CA 1
ATOM 935 C C . LEU A 1 122 ? 2.294 -10.624 -14.912 1.00 96.38 122 LEU A C 1
ATOM 937 O O . LEU A 1 122 ? 2.639 -11.705 -15.382 1.00 96.38 122 LEU A O 1
ATOM 941 N N . LEU A 1 123 ? 1.439 -9.808 -15.518 1.00 96.62 123 LEU A N 1
ATOM 942 C CA . LEU A 1 123 ? 0.956 -10.004 -16.878 1.00 96.62 123 LEU A CA 1
ATOM 943 C C . LEU A 1 123 ? 1.540 -8.893 -17.748 1.00 96.62 123 LEU A C 1
ATOM 945 O O . LEU A 1 123 ? 1.347 -7.714 -17.454 1.00 96.62 123 LEU A O 1
ATOM 949 N N . THR A 1 124 ? 2.261 -9.274 -18.794 1.00 96.50 124 THR A N 1
ATOM 950 C CA . THR A 1 124 ? 2.842 -8.349 -19.771 1.00 96.50 124 THR A CA 1
ATOM 951 C C . THR A 1 124 ? 2.110 -8.468 -21.101 1.00 96.50 124 THR A C 1
ATOM 953 O O . THR A 1 124 ? 1.425 -9.459 -21.358 1.00 96.50 124 THR A O 1
ATOM 956 N N . GLU A 1 125 ? 2.270 -7.471 -21.968 1.00 96.00 125 GLU A N 1
ATOM 957 C CA . GLU A 1 125 ? 1.926 -7.647 -23.377 1.00 96.00 125 GLU A CA 1
ATOM 958 C C . GLU A 1 125 ? 2.846 -8.688 -24.033 1.00 96.00 125 GLU A C 1
ATOM 960 O O . GLU A 1 125 ? 3.980 -8.908 -23.591 1.00 96.00 125 GLU A O 1
ATOM 965 N N . TRP A 1 126 ? 2.345 -9.344 -25.080 1.00 94.38 126 TRP A N 1
ATOM 966 C CA . TRP A 1 126 ? 3.194 -10.122 -25.974 1.00 94.38 126 TRP A CA 1
ATOM 967 C C . TRP A 1 126 ? 3.957 -9.165 -26.887 1.00 94.38 126 TRP A C 1
ATOM 969 O O . TRP A 1 126 ? 3.363 -8.253 -27.458 1.00 94.38 126 TRP A O 1
ATOM 979 N N . SER A 1 127 ? 5.254 -9.403 -27.055 1.00 93.19 127 SER A N 1
ATOM 980 C CA . SER A 1 127 ? 6.081 -8.680 -28.015 1.00 93.19 127 SER A CA 1
ATOM 981 C C . SER A 1 127 ? 6.943 -9.670 -28.783 1.00 93.19 127 SER A C 1
ATOM 983 O O . SER A 1 127 ? 7.530 -10.581 -28.196 1.00 93.19 127 SER A O 1
ATOM 985 N N . GLU A 1 128 ? 6.991 -9.506 -30.102 1.00 94.25 128 GLU A N 1
ATOM 986 C CA . GLU A 1 128 ? 7.850 -10.302 -30.972 1.00 94.25 128 GLU A CA 1
ATOM 987 C C . GLU A 1 128 ? 9.285 -9.767 -30.942 1.00 94.25 128 GLU A C 1
ATOM 989 O O . GLU A 1 128 ? 9.518 -8.558 -30.956 1.00 94.25 128 GLU A O 1
ATOM 994 N N . GLY A 1 129 ? 10.260 -10.674 -30.941 1.00 90.00 129 GLY A N 1
ATOM 995 C CA . GLY A 1 129 ? 11.676 -10.330 -31.014 1.00 90.00 129 GLY A CA 1
ATOM 996 C C . GLY A 1 129 ? 12.553 -11.230 -30.155 1.00 90.00 129 GLY A C 1
ATOM 997 O O . GLY A 1 129 ? 12.101 -12.216 -29.572 1.00 90.00 129 GLY A O 1
ATOM 998 N N . ASP A 1 130 ? 13.830 -10.865 -30.086 1.00 87.88 130 ASP A N 1
ATOM 999 C CA . ASP A 1 130 ? 14.818 -11.526 -29.244 1.00 87.88 130 ASP A CA 1
ATOM 1000 C C . ASP A 1 130 ? 15.031 -10.758 -27.939 1.00 87.88 130 ASP A C 1
ATOM 1002 O O . ASP A 1 130 ? 15.093 -9.527 -27.905 1.00 87.88 130 ASP A O 1
ATOM 1006 N N . THR A 1 131 ? 15.163 -11.505 -26.846 1.00 87.44 131 THR A N 1
ATOM 1007 C CA . THR A 1 131 ? 15.472 -10.972 -25.522 1.00 87.44 131 THR A CA 1
ATOM 1008 C C . THR A 1 131 ? 16.879 -10.375 -25.487 1.00 87.44 131 THR A C 1
ATOM 1010 O O . THR A 1 131 ? 17.837 -10.962 -25.990 1.00 87.44 131 THR A O 1
ATOM 1013 N N . TYR A 1 132 ? 17.033 -9.240 -24.799 1.00 86.06 132 TYR A N 1
ATOM 1014 C CA . TYR A 1 132 ? 18.326 -8.555 -24.658 1.00 86.06 132 TYR A CA 1
ATOM 1015 C C . TYR A 1 132 ? 19.426 -9.439 -24.040 1.00 86.06 132 TYR A C 1
ATOM 1017 O O . TYR A 1 132 ? 20.605 -9.251 -24.328 1.00 86.06 132 TYR A O 1
ATOM 1025 N N . HIS A 1 133 ? 19.070 -10.445 -23.231 1.00 90.19 133 HIS A N 1
ATOM 1026 C CA . HIS A 1 133 ? 20.067 -11.357 -22.664 1.00 90.19 133 HIS A CA 1
ATOM 1027 C C . HIS A 1 133 ? 20.852 -12.126 -23.740 1.00 90.19 133 HIS A C 1
ATOM 1029 O O . HIS A 1 133 ? 22.028 -12.392 -23.527 1.00 90.19 133 HIS A O 1
ATOM 1035 N N . LYS A 1 134 ? 20.260 -12.424 -24.908 1.00 89.94 134 LYS A N 1
ATOM 1036 C CA . LYS A 1 134 ? 20.969 -13.101 -26.008 1.00 89.94 134 LYS A CA 1
ATOM 1037 C C . LYS A 1 134 ? 22.082 -12.225 -26.579 1.00 89.94 134 LYS A C 1
ATOM 1039 O O . LYS A 1 134 ? 23.140 -12.716 -26.964 1.00 89.94 134 LYS A O 1
ATOM 1044 N N . ASP A 1 135 ? 21.859 -10.912 -26.610 1.00 88.00 135 ASP A N 1
ATOM 1045 C CA . ASP A 1 135 ? 22.890 -9.954 -26.997 1.00 88.00 135 ASP A CA 1
ATOM 1046 C C . ASP A 1 135 ? 24.011 -9.891 -25.959 1.00 88.00 135 ASP A C 1
ATOM 1048 O O . ASP A 1 135 ? 25.177 -9.822 -26.342 1.00 88.00 135 ASP A O 1
ATOM 1052 N N . LEU A 1 136 ? 23.672 -9.943 -24.664 1.00 89.25 136 LEU A N 1
ATOM 1053 C CA . LEU A 1 136 ? 24.655 -9.978 -23.578 1.00 89.25 136 LEU A CA 1
ATOM 1054 C C . LEU A 1 136 ? 25.510 -11.248 -23.617 1.00 89.25 136 LEU A C 1
ATOM 1056 O O . LEU A 1 136 ? 26.728 -11.149 -23.509 1.00 89.25 136 LEU A O 1
ATOM 1060 N N . GLU A 1 137 ? 24.894 -12.413 -23.813 1.00 92.81 137 GLU A N 1
ATOM 1061 C CA . GLU A 1 137 ? 25.595 -13.694 -23.974 1.00 92.81 137 GLU A CA 1
ATOM 1062 C C . GLU A 1 137 ? 26.556 -13.637 -25.163 1.00 92.81 137 GLU A C 1
ATOM 1064 O O . GLU A 1 137 ? 27.748 -13.895 -25.019 1.00 92.81 137 GLU A O 1
ATOM 1069 N N . ARG A 1 138 ? 26.074 -13.183 -26.326 1.00 92.56 138 ARG A N 1
ATOM 1070 C CA . ARG A 1 138 ? 26.925 -13.000 -27.507 1.00 92.56 138 ARG A CA 1
ATOM 1071 C C . ARG A 1 138 ? 28.069 -12.015 -27.247 1.00 92.56 138 ARG A C 1
ATOM 1073 O O . ARG A 1 138 ? 29.173 -12.225 -27.740 1.00 92.56 138 ARG A O 1
ATOM 1080 N N . LEU A 1 139 ? 27.812 -10.912 -26.542 1.00 90.88 139 LEU A N 1
ATOM 1081 C CA . LEU A 1 139 ? 28.831 -9.912 -26.215 1.00 90.88 139 LEU A CA 1
ATOM 1082 C C . LEU A 1 139 ? 29.886 -10.447 -25.248 1.00 90.88 139 LEU A C 1
ATOM 1084 O O . LEU A 1 139 ? 31.039 -10.041 -25.371 1.00 90.88 139 LEU A O 1
ATOM 1088 N N . ALA A 1 140 ? 29.513 -11.337 -24.327 1.00 93.56 140 ALA A N 1
ATOM 1089 C CA . ALA A 1 140 ? 30.441 -11.940 -23.376 1.00 93.56 140 ALA A CA 1
ATOM 1090 C C . ALA A 1 140 ? 31.545 -12.749 -24.080 1.00 93.56 140 ALA A C 1
ATOM 1092 O O . ALA A 1 140 ? 32.703 -12.674 -23.675 1.00 93.56 140 ALA A O 1
ATOM 1093 N N . ASP A 1 141 ? 31.204 -13.440 -25.171 1.00 93.69 141 ASP A N 1
ATOM 1094 C CA . ASP A 1 141 ? 32.151 -14.235 -25.966 1.00 93.69 141 ASP A CA 1
ATOM 1095 C C . ASP A 1 141 ? 32.796 -13.445 -27.123 1.00 93.69 141 ASP A C 1
ATOM 1097 O O . ASP A 1 141 ? 33.723 -13.918 -27.791 1.00 93.69 141 ASP A O 1
ATOM 1101 N N . ALA A 1 142 ? 32.318 -12.230 -27.402 1.00 90.19 142 ALA A N 1
ATOM 1102 C CA . ALA A 1 142 ? 32.803 -11.424 -28.513 1.00 90.19 142 ALA A CA 1
ATOM 1103 C C . ALA A 1 142 ? 34.084 -10.658 -28.156 1.00 90.19 142 ALA A C 1
ATOM 1105 O O . ALA A 1 142 ? 34.175 -9.961 -27.150 1.00 90.19 142 ALA A O 1
ATOM 1106 N N . THR A 1 143 ? 35.058 -10.659 -29.067 1.00 93.50 143 THR A N 1
ATOM 1107 C CA . THR A 1 143 ? 36.271 -9.832 -28.923 1.00 93.50 143 THR A CA 1
ATOM 1108 C C . THR A 1 143 ? 36.029 -8.346 -29.205 1.00 93.50 143 THR A C 1
ATOM 1110 O O . THR A 1 143 ? 36.830 -7.507 -28.787 1.00 93.50 143 THR A O 1
ATOM 1113 N N . ARG A 1 144 ? 34.961 -7.990 -29.938 1.00 93.06 144 ARG A N 1
ATOM 1114 C CA . ARG A 1 144 ? 34.599 -6.601 -30.277 1.00 93.06 144 ARG A CA 1
ATOM 1115 C C . ARG A 1 144 ? 33.077 -6.420 -30.404 1.00 93.06 144 ARG A C 1
ATOM 1117 O O . ARG A 1 144 ? 32.413 -7.315 -30.923 1.00 93.06 144 ARG A O 1
ATOM 1124 N N . PRO A 1 145 ? 32.528 -5.248 -30.027 1.00 90.75 145 PRO A N 1
ATOM 1125 C CA . PRO A 1 145 ? 31.116 -4.934 -30.227 1.00 90.75 145 PRO A CA 1
ATOM 1126 C C . PRO A 1 145 ? 30.803 -4.656 -31.702 1.00 90.75 145 PRO A C 1
ATOM 1128 O O . PRO A 1 145 ? 31.614 -4.076 -32.434 1.00 90.75 145 PRO A O 1
ATOM 1131 N N . THR A 1 146 ? 29.594 -5.014 -32.121 1.00 91.38 146 THR A N 1
ATOM 1132 C CA . THR A 1 146 ? 29.070 -4.753 -33.466 1.00 91.38 146 THR A CA 1
ATOM 1133 C C . THR A 1 146 ? 28.584 -3.302 -33.610 1.00 91.38 146 THR A C 1
ATOM 1135 O O . THR A 1 146 ? 28.372 -2.603 -32.613 1.00 91.38 146 THR A O 1
ATOM 1138 N N . PRO A 1 147 ? 28.353 -2.810 -34.843 1.00 92.62 147 PRO A N 1
ATOM 1139 C CA . PRO A 1 147 ? 27.698 -1.519 -35.048 1.00 92.62 147 PRO A CA 1
ATOM 1140 C C . PRO A 1 147 ? 26.307 -1.430 -34.399 1.00 92.62 147 PRO A C 1
ATOM 1142 O O . PRO A 1 147 ? 25.937 -0.364 -33.909 1.00 92.62 147 PRO A O 1
ATOM 1145 N N . LEU A 1 148 ? 25.556 -2.541 -34.350 1.00 88.69 148 LEU A N 1
ATOM 1146 C CA . LEU A 1 148 ? 24.245 -2.591 -33.697 1.00 88.69 148 LEU A CA 1
ATOM 1147 C C . LEU A 1 148 ? 24.363 -2.378 -32.184 1.00 88.69 148 LEU A C 1
ATOM 1149 O O . LEU A 1 148 ? 23.579 -1.616 -31.622 1.00 88.69 148 LEU A O 1
ATOM 1153 N N . ASP A 1 149 ? 25.375 -2.971 -31.547 1.00 89.81 149 ASP A N 1
ATOM 1154 C CA . ASP A 1 149 ? 25.641 -2.782 -30.114 1.00 89.81 149 ASP A CA 1
ATOM 1155 C C . ASP A 1 149 ? 25.882 -1.310 -29.792 1.00 89.81 149 ASP A C 1
ATOM 1157 O O . ASP A 1 149 ? 25.253 -0.747 -28.902 1.00 89.81 149 ASP A O 1
ATOM 1161 N N . ARG A 1 150 ? 26.726 -0.650 -30.594 1.00 89.62 150 ARG A N 1
ATOM 1162 C CA . ARG A 1 150 ? 27.024 0.784 -30.446 1.00 89.62 150 ARG A CA 1
ATOM 116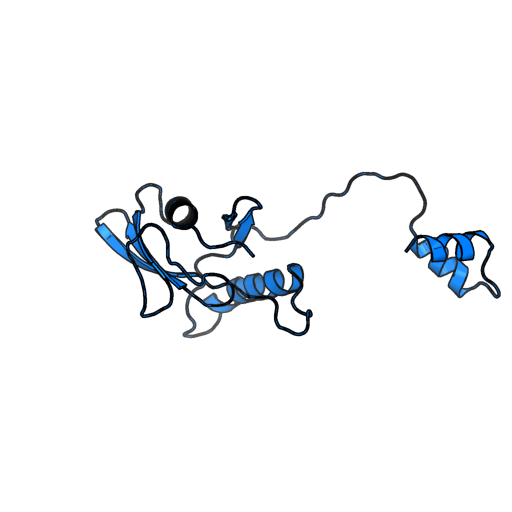3 C C . ARG A 1 150 ? 25.809 1.671 -30.701 1.00 89.62 150 ARG A C 1
ATOM 1165 O O . ARG A 1 150 ? 25.663 2.709 -30.067 1.00 89.62 150 ARG A O 1
ATOM 1172 N N . LYS A 1 151 ? 24.938 1.286 -31.634 1.00 89.69 151 LYS A N 1
ATOM 1173 C CA . LYS A 1 151 ? 23.692 2.019 -31.884 1.00 89.69 151 LYS A CA 1
ATOM 1174 C C . LYS A 1 151 ? 22.739 1.898 -30.693 1.00 89.69 151 LYS A C 1
ATOM 1176 O O . LYS A 1 151 ? 22.116 2.880 -30.310 1.00 89.69 151 LYS A O 1
ATOM 1181 N N . ARG A 1 152 ? 22.649 0.717 -30.077 1.00 85.62 152 ARG A N 1
ATOM 1182 C CA . ARG A 1 152 ? 21.785 0.476 -28.911 1.00 85.62 152 ARG A CA 1
ATOM 1183 C C . ARG A 1 152 ? 22.233 1.238 -27.666 1.00 85.62 152 ARG A C 1
ATOM 1185 O O . ARG A 1 152 ? 21.374 1.704 -26.929 1.00 85.62 152 ARG A O 1
ATOM 1192 N N . THR A 1 153 ? 23.535 1.466 -27.468 1.00 85.00 153 THR A N 1
ATOM 1193 C CA . THR A 1 153 ? 24.015 2.291 -26.339 1.00 85.00 153 THR A CA 1
ATOM 1194 C C . THR A 1 153 ? 23.582 3.758 -26.413 1.00 85.00 153 THR A C 1
ATOM 1196 O O . THR A 1 153 ? 23.741 4.474 -25.436 1.00 85.00 153 THR A O 1
ATOM 1199 N N . GLN A 1 154 ? 23.070 4.226 -27.557 1.00 86.75 154 GLN A N 1
ATOM 1200 C CA . GLN A 1 154 ? 22.563 5.595 -27.726 1.00 86.75 154 GLN A CA 1
ATOM 1201 C C . GLN A 1 154 ? 21.065 5.732 -27.400 1.00 86.75 154 GLN A C 1
ATOM 1203 O O . GLN A 1 154 ? 20.543 6.841 -27.440 1.00 86.75 154 GLN A O 1
ATOM 1208 N N . ALA A 1 155 ? 20.361 4.621 -27.154 1.00 76.88 155 ALA A N 1
ATOM 1209 C CA . ALA A 1 155 ? 18.906 4.586 -26.983 1.00 76.88 155 ALA A CA 1
ATOM 1210 C C . ALA A 1 155 ? 18.443 4.580 -25.511 1.00 76.88 155 ALA A C 1
ATOM 1212 O O . ALA A 1 155 ? 17.244 4.473 -25.257 1.00 76.88 155 ALA A O 1
ATOM 1213 N N . LEU A 1 156 ? 19.382 4.670 -24.566 1.00 52.41 156 LEU A N 1
ATOM 1214 C CA . LEU A 1 156 ? 19.168 4.698 -23.115 1.00 52.41 156 LEU A CA 1
ATOM 1215 C C . LEU A 1 156 ? 19.593 6.058 -22.554 1.00 52.41 156 LEU A C 1
ATOM 1217 O O . LEU A 1 156 ? 19.010 6.456 -21.523 1.00 52.41 156 LEU A O 1
#